Protein AF-A0A454D010-F1 (afdb_monomer_lite)

Foldseek 3Di:
DDDDDDDDDDPDDDDDCQVPPDPCPVVVVVVVVVVLVCCLVPPVLCVPDDPVNLVVLLVVQCVVPVVCVVPVPVSVLSSQVVSCVVSPQDPVNSD

pLDDT: mean 89.15, std 11.19, range [46.22, 97.62]

Organism: Vibrio harveyi (NCBI:txid669)

Sequence (95 aa):
MKFYRRIAPVKAMTFDLDDTLYDNYPVIVRMERELLSWLKLHHPAVAHMDKADWFALKQRVVQQQPELKSDVTLWRLVQLKQAFSQVGYDNEAAH

InterPro domains:
  IPR036412 HAD-like superfamily [SSF56784] (10-90)

Radius of gyration: 18.42 Å; chains: 1; bounding box: 50×41×39 Å

Secondary structure (DSSP, 8-state):
-----PPPPP-------HHHHS--HHHHHHHHHHHHHHHHHH-GGGTT--HHHHHHHHHHHHHH-GGGGG-HHHHHHHHHHHHHHHTT--TTTT-

Structure (mmCIF, N/CA/C/O backbone):
data_AF-A0A454D010-F1
#
_entry.id   AF-A0A454D010-F1
#
loop_
_atom_site.group_PDB
_atom_site.id
_atom_site.type_symbol
_atom_site.label_atom_id
_atom_site.label_alt_id
_atom_site.label_comp_id
_atom_site.label_asym_id
_atom_site.label_entity_id
_atom_site.label_seq_id
_atom_site.pdbx_PDB_ins_code
_atom_site.Cartn_x
_atom_site.Cartn_y
_atom_site.Cartn_z
_atom_site.occupancy
_atom_site.B_iso_or_equiv
_atom_site.auth_seq_id
_atom_site.auth_comp_id
_atom_site.auth_asym_id
_atom_site.auth_atom_id
_atom_site.pdbx_PDB_model_num
ATOM 1 N N . MET A 1 1 ? -35.769 23.201 8.828 1.00 56.44 1 MET A N 1
ATOM 2 C CA . MET A 1 1 ? -36.197 21.972 9.541 1.00 56.44 1 MET A CA 1
ATOM 3 C C . MET A 1 1 ? -35.044 21.482 10.404 1.00 56.44 1 MET A C 1
ATOM 5 O O . MET A 1 1 ? -33.942 21.386 9.884 1.00 56.44 1 MET A O 1
ATOM 9 N N . LYS A 1 2 ? -35.261 21.214 11.699 1.00 59.91 2 LYS A N 1
ATOM 10 C CA . LYS A 1 2 ? -34.260 20.582 12.578 1.00 59.91 2 LYS A CA 1
ATOM 11 C C . LYS A 1 2 ? -34.644 19.115 12.767 1.00 59.91 2 LYS A C 1
ATOM 13 O O . LYS A 1 2 ? -35.762 18.841 13.191 1.00 59.91 2 LYS A O 1
ATOM 18 N N . PHE A 1 3 ? -33.742 18.197 12.437 1.00 65.31 3 PHE A N 1
ATOM 19 C CA . PHE A 1 3 ? -33.931 16.766 12.661 1.00 65.31 3 PHE A CA 1
ATOM 20 C C . PHE A 1 3 ? -33.180 16.352 13.924 1.00 65.31 3 PHE A C 1
ATOM 22 O O . PHE A 1 3 ? -31.956 16.440 13.977 1.00 65.31 3 PHE A O 1
ATOM 29 N N . TYR A 1 4 ? -33.912 15.886 14.932 1.00 80.19 4 TYR A N 1
ATOM 30 C CA . TYR A 1 4 ? -33.337 15.282 16.130 1.00 80.19 4 TYR A CA 1
ATOM 31 C C . TYR A 1 4 ? -33.378 13.764 15.960 1.00 80.19 4 TYR A C 1
ATOM 33 O O . TYR A 1 4 ? -34.449 13.160 16.003 1.00 80.19 4 TYR A O 1
ATOM 41 N N . ARG A 1 5 ? -32.219 13.142 15.719 1.00 81.38 5 ARG A N 1
ATOM 42 C CA . ARG A 1 5 ? -32.093 11.688 15.558 1.00 81.38 5 ARG A CA 1
ATOM 43 C C . ARG A 1 5 ? -31.355 11.121 16.767 1.00 81.38 5 ARG A C 1
ATOM 45 O O . ARG A 1 5 ? -30.227 11.518 17.044 1.00 81.38 5 ARG A O 1
ATOM 52 N N . ARG A 1 6 ? -31.999 10.210 17.502 1.00 80.75 6 ARG A N 1
ATOM 53 C CA . ARG A 1 6 ? -31.367 9.500 18.623 1.00 80.75 6 ARG A CA 1
ATOM 54 C C . ARG A 1 6 ? -30.293 8.571 18.048 1.00 80.75 6 ARG A C 1
ATOM 56 O O . ARG A 1 6 ? -30.599 7.775 17.162 1.00 80.75 6 ARG A O 1
ATOM 63 N N . ILE A 1 7 ? -29.053 8.697 18.514 1.00 84.81 7 ILE A N 1
ATOM 64 C CA . ILE A 1 7 ? -27.962 7.806 18.101 1.00 84.81 7 ILE A CA 1
ATOM 65 C C . ILE A 1 7 ? -28.271 6.415 18.669 1.00 84.81 7 ILE A C 1
ATOM 67 O O . ILE A 1 7 ? -28.638 6.291 19.839 1.00 84.81 7 ILE A O 1
ATOM 71 N N . ALA A 1 8 ? -28.197 5.382 17.828 1.00 86.88 8 ALA A N 1
ATOM 72 C CA . ALA A 1 8 ? -28.390 4.004 18.270 1.00 86.88 8 ALA A CA 1
ATOM 73 C C . ALA A 1 8 ? -27.290 3.601 19.278 1.00 86.88 8 ALA A C 1
ATOM 75 O O . ALA A 1 8 ? -26.199 4.171 19.231 1.00 86.88 8 ALA A O 1
ATOM 76 N N . PRO A 1 9 ? -27.537 2.626 20.175 1.00 92.06 9 PRO A N 1
ATOM 77 C CA . PRO A 1 9 ? -26.526 2.168 21.125 1.00 92.06 9 PRO A CA 1
ATOM 78 C C . PRO A 1 9 ? -25.245 1.729 20.403 1.00 92.06 9 PRO A C 1
ATOM 80 O O . PRO A 1 9 ? -25.276 0.827 19.562 1.00 92.06 9 PRO A O 1
ATOM 83 N N . VAL A 1 10 ? -24.124 2.377 20.721 1.00 90.06 10 VAL A N 1
ATOM 84 C CA . VAL A 1 10 ? -22.808 2.034 20.171 1.00 90.06 10 VAL A CA 1
ATOM 85 C C . VAL A 1 10 ? -22.381 0.687 20.752 1.00 90.06 10 VAL A C 1
ATOM 87 O O . VAL A 1 10 ? -22.311 0.536 21.968 1.00 90.06 10 VAL A O 1
ATOM 90 N N . LYS A 1 11 ? -22.116 -0.300 19.888 1.00 92.88 11 LYS A N 1
ATOM 91 C CA . LYS A 1 11 ? -21.688 -1.648 20.307 1.00 92.88 11 LYS A CA 1
ATOM 92 C C . LYS A 1 11 ? -20.171 -1.799 20.412 1.00 92.88 11 LYS A C 1
ATOM 94 O O . LYS A 1 11 ? -19.702 -2.616 21.193 1.00 92.88 11 LYS A O 1
ATOM 99 N N . ALA A 1 12 ? -19.428 -1.044 19.610 1.00 91.75 12 ALA A N 1
ATOM 100 C CA . ALA A 1 12 ? -17.973 -1.066 19.566 1.00 91.75 12 ALA A CA 1
ATOM 101 C C . ALA A 1 12 ? -17.446 0.275 19.044 1.00 91.75 12 ALA A C 1
ATOM 103 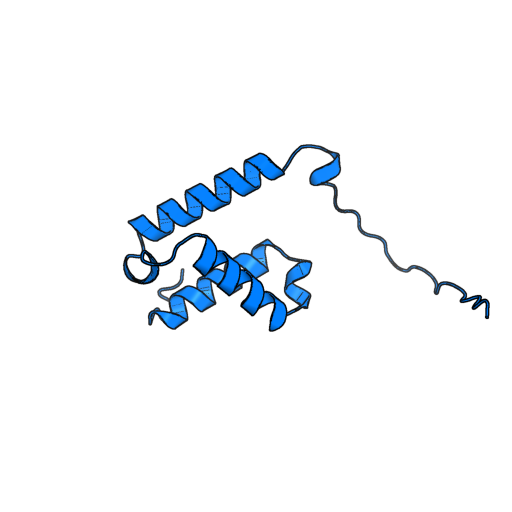O O . ALA A 1 12 ? -18.149 0.985 18.322 1.00 91.75 12 ALA A O 1
ATOM 104 N N . MET A 1 13 ? -16.207 0.595 19.407 1.00 88.62 13 MET A N 1
ATOM 105 C CA . MET A 1 13 ? -15.473 1.759 18.929 1.00 88.62 13 MET A CA 1
ATOM 106 C C . MET A 1 13 ? -14.030 1.335 18.664 1.00 88.62 13 MET A C 1
ATOM 108 O O . MET A 1 13 ? -13.431 0.645 19.486 1.00 88.62 13 MET A O 1
ATOM 112 N N . THR A 1 14 ? -13.496 1.725 17.513 1.00 85.25 14 THR A N 1
ATOM 113 C CA . THR A 1 14 ? -12.112 1.464 17.108 1.00 85.25 14 THR A CA 1
ATOM 114 C C . THR A 1 14 ? -11.414 2.791 16.867 1.00 85.25 14 THR A C 1
ATOM 116 O O . THR A 1 14 ? -12.044 3.737 16.392 1.00 85.25 14 THR A O 1
ATOM 119 N N 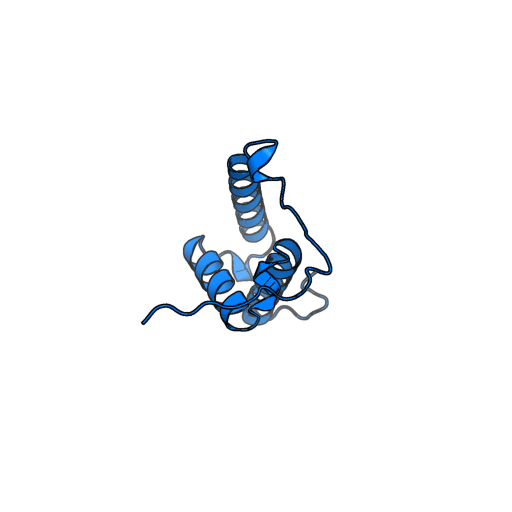. PHE A 1 15 ? -10.124 2.849 17.176 1.00 83.00 15 PHE A N 1
ATOM 120 C CA . PHE A 1 15 ? -9.299 4.035 16.988 1.00 83.00 15 PHE A CA 1
ATOM 121 C C . PHE A 1 15 ? -8.094 3.665 16.144 1.00 83.00 15 PHE A C 1
ATOM 123 O O . PHE A 1 15 ? -7.431 2.669 16.432 1.00 83.00 15 PHE A O 1
ATOM 130 N N . ASP A 1 16 ? -7.835 4.473 15.126 1.00 84.25 16 ASP A N 1
ATOM 131 C CA . ASP A 1 16 ? -6.560 4.450 14.432 1.00 84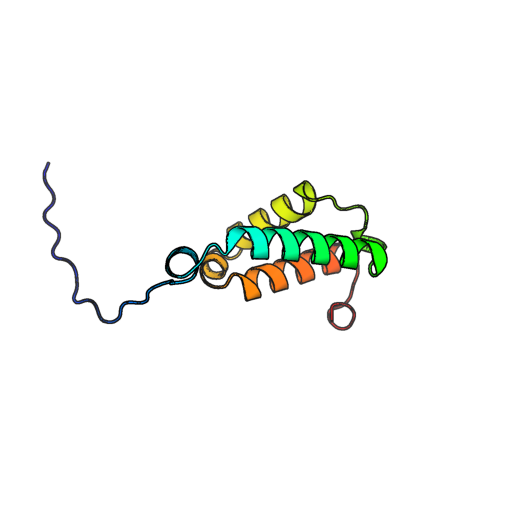.25 16 ASP A CA 1
ATOM 132 C C . ASP A 1 16 ? -5.580 5.371 15.167 1.00 84.25 16 ASP A C 1
ATOM 134 O O . ASP A 1 16 ? -5.951 6.475 15.573 1.00 84.25 16 ASP A O 1
ATOM 138 N N . LEU A 1 17 ? -4.362 4.887 15.404 1.00 85.69 17 LEU A N 1
ATOM 139 C CA . LEU A 1 17 ? -3.345 5.591 16.194 1.00 85.69 17 LEU A CA 1
ATOM 140 C C . LEU A 1 17 ? -2.149 6.043 15.354 1.00 85.69 17 LEU A C 1
ATOM 142 O O . LEU A 1 17 ? -1.305 6.776 15.876 1.00 85.69 17 LEU A O 1
ATOM 146 N N . ASP A 1 18 ? -2.070 5.630 14.089 1.00 81.44 18 ASP A N 1
ATOM 147 C CA . ASP A 1 18 ? -0.859 5.764 13.281 1.00 81.44 18 ASP A CA 1
ATOM 148 C C . ASP A 1 18 ? -0.451 7.229 13.067 1.00 81.44 18 ASP A C 1
ATOM 150 O O . ASP A 1 18 ? 0.717 7.541 13.260 1.00 81.44 18 ASP A O 1
ATOM 154 N N . ASP A 1 19 ? -1.401 8.135 12.803 1.00 80.62 19 ASP A N 1
ATOM 155 C CA . ASP A 1 19 ? -1.156 9.590 12.674 1.00 80.62 19 ASP A CA 1
ATOM 156 C C . ASP A 1 19 ? -1.120 10.329 14.030 1.00 80.62 19 ASP A C 1
ATOM 158 O O . ASP A 1 19 ? -0.919 11.543 14.095 1.00 80.62 19 ASP A O 1
ATOM 162 N N . THR A 1 20 ? -1.377 9.617 15.132 1.00 81.50 20 THR A N 1
ATOM 163 C CA . THR A 1 20 ? -1.482 10.204 16.479 1.00 81.50 20 THR A CA 1
ATOM 164 C C . THR A 1 20 ? -0.207 9.996 17.289 1.00 81.50 20 THR A C 1
ATOM 166 O O . THR A 1 20 ? 0.203 10.883 18.037 1.00 81.50 20 THR A O 1
ATOM 169 N N . LEU A 1 21 ? 0.416 8.820 17.172 1.00 88.38 21 LEU A N 1
ATOM 170 C CA . LEU A 1 21 ? 1.605 8.462 17.948 1.00 88.38 21 LEU A CA 1
ATOM 171 C C . LEU A 1 21 ? 2.916 8.852 17.255 1.00 88.38 21 LEU A C 1
ATOM 173 O O . LEU A 1 21 ? 3.913 9.073 17.943 1.00 88.38 21 LEU A O 1
ATOM 177 N N . TYR A 1 22 ? 2.936 8.927 15.924 1.00 87.31 22 TYR A N 1
ATOM 178 C CA . TYR A 1 22 ? 4.104 9.323 15.138 1.00 87.31 22 TYR A CA 1
ATOM 179 C C . TYR A 1 22 ? 3.692 9.806 13.739 1.00 87.31 22 TYR A C 1
ATOM 181 O O . TYR A 1 22 ? 2.547 9.669 13.334 1.00 87.31 22 TYR A O 1
ATOM 189 N N . ASP A 1 23 ? 4.632 10.390 12.993 1.00 90.31 23 ASP A N 1
ATOM 190 C CA . ASP A 1 23 ? 4.410 10.730 11.585 1.00 90.31 23 ASP A CA 1
ATOM 191 C C . ASP A 1 23 ? 4.686 9.496 10.709 1.00 90.31 23 ASP A C 1
ATOM 193 O O . ASP A 1 23 ? 5.841 9.139 10.448 1.00 90.31 23 ASP A O 1
ATOM 197 N N . ASN A 1 24 ? 3.628 8.801 10.292 1.00 90.31 24 ASN A N 1
ATOM 198 C CA . ASN A 1 24 ? 3.722 7.614 9.438 1.00 90.31 24 ASN A CA 1
ATOM 199 C C . ASN A 1 24 ? 3.979 7.968 7.955 1.00 90.31 24 ASN A C 1
ATOM 201 O O . ASN A 1 24 ? 4.397 7.104 7.172 1.00 90.31 24 ASN A O 1
ATOM 205 N N . TYR A 1 25 ? 3.780 9.226 7.547 1.00 91.56 25 TYR A N 1
ATOM 206 C CA . TYR A 1 25 ? 3.778 9.622 6.143 1.00 91.56 25 TYR A CA 1
ATOM 207 C C . TYR A 1 25 ? 5.149 9.425 5.473 1.00 91.56 25 TYR A C 1
ATOM 209 O O . TYR A 1 25 ? 5.199 8.820 4.393 1.00 91.56 25 TYR A O 1
ATOM 217 N N . PRO A 1 26 ? 6.289 9.809 6.089 1.00 94.12 26 PRO A N 1
ATOM 218 C CA . PRO A 1 26 ? 7.614 9.537 5.535 1.00 94.12 26 PRO A CA 1
ATOM 219 C C . PRO A 1 26 ? 7.884 8.043 5.328 1.00 94.12 26 PRO A C 1
ATOM 221 O O . PRO A 1 26 ? 8.540 7.661 4.355 1.00 94.12 26 PRO A O 1
ATOM 224 N N . VAL A 1 27 ? 7.366 7.192 6.221 1.00 92.75 27 VAL A N 1
ATOM 225 C CA . VAL A 1 27 ? 7.510 5.733 6.134 1.00 92.75 27 VAL A CA 1
ATOM 226 C C . VAL A 1 27 ? 6.717 5.194 4.947 1.00 92.75 27 VAL A C 1
ATOM 228 O O . VAL A 1 27 ? 7.264 4.434 4.146 1.00 92.75 27 VAL A O 1
ATOM 231 N N . ILE A 1 28 ? 5.469 5.640 4.774 1.00 91.06 28 ILE A N 1
ATOM 232 C CA . ILE A 1 28 ? 4.612 5.252 3.644 1.00 91.06 28 ILE A CA 1
ATOM 233 C C . ILE A 1 28 ? 5.252 5.669 2.315 1.00 91.06 28 ILE A C 1
ATOM 235 O O . ILE A 1 28 ? 5.382 4.842 1.413 1.00 91.06 28 ILE A O 1
ATOM 239 N N . VAL A 1 29 ? 5.719 6.917 2.201 1.00 93.19 29 VAL A N 1
ATOM 240 C CA . VAL A 1 29 ? 6.371 7.427 0.982 1.00 93.19 29 VAL A CA 1
ATOM 241 C C . VAL A 1 29 ? 7.634 6.632 0.647 1.00 93.19 29 VAL A C 1
ATOM 243 O O . VAL A 1 29 ? 7.870 6.300 -0.519 1.00 93.19 29 VAL A O 1
ATOM 246 N N . ARG A 1 30 ? 8.456 6.313 1.655 1.00 95.81 30 ARG A N 1
ATOM 247 C CA . ARG A 1 30 ? 9.664 5.503 1.466 1.00 95.81 30 ARG A CA 1
ATOM 248 C C . ARG A 1 30 ? 9.319 4.094 0.987 1.00 95.81 30 ARG A C 1
ATOM 250 O O . ARG A 1 30 ? 9.928 3.639 0.020 1.00 95.81 30 ARG A O 1
ATOM 257 N N . MET A 1 31 ? 8.348 3.443 1.625 1.00 94.31 31 MET A N 1
ATOM 258 C CA . MET A 1 31 ? 7.899 2.099 1.259 1.00 94.31 31 MET A CA 1
ATOM 259 C C . MET A 1 31 ? 7.346 2.062 -0.168 1.00 94.31 31 MET A C 1
ATOM 261 O O . MET A 1 31 ? 7.746 1.198 -0.944 1.00 94.31 31 MET A O 1
ATOM 265 N N . GLU A 1 32 ? 6.498 3.022 -0.557 1.00 92.94 32 GLU A N 1
ATOM 266 C CA . GLU A 1 32 ? 5.965 3.086 -1.924 1.00 92.94 32 GLU A CA 1
ATOM 267 C C . GLU A 1 32 ? 7.087 3.231 -2.956 1.00 92.94 32 GLU A C 1
ATOM 269 O O . GLU A 1 32 ? 7.081 2.553 -3.982 1.00 92.94 32 GLU A O 1
ATOM 274 N N . ARG A 1 33 ? 8.088 4.076 -2.681 1.00 94.50 33 ARG A N 1
ATOM 275 C CA . ARG A 1 33 ? 9.243 4.232 -3.571 1.00 94.50 33 ARG A CA 1
ATOM 276 C C . ARG A 1 33 ? 10.036 2.932 -3.704 1.00 94.50 33 ARG A C 1
ATOM 278 O O . ARG A 1 33 ? 10.360 2.548 -4.822 1.00 94.50 33 ARG A O 1
ATOM 285 N N . GLU A 1 34 ? 10.353 2.277 -2.589 1.00 96.19 34 GLU A N 1
ATOM 286 C CA . GLU A 1 34 ? 11.116 1.021 -2.583 1.00 96.19 34 GLU A CA 1
ATOM 287 C C . GLU A 1 34 ? 10.360 -0.100 -3.312 1.00 96.19 34 GLU A C 1
ATOM 289 O O . GLU A 1 34 ? 10.957 -0.789 -4.138 1.00 96.19 34 GLU A O 1
ATOM 294 N N . LEU A 1 35 ? 9.043 -0.211 -3.109 1.00 94.31 35 LEU A N 1
ATOM 295 C CA . LEU A 1 35 ? 8.188 -1.155 -3.831 1.00 94.31 35 LEU A CA 1
ATOM 296 C C . LEU A 1 35 ? 8.222 -0.912 -5.345 1.00 94.31 35 LEU A C 1
ATOM 298 O O . LEU A 1 35 ? 8.442 -1.845 -6.112 1.00 94.31 35 LEU A O 1
ATOM 302 N N . LEU A 1 36 ? 8.027 0.333 -5.790 1.00 93.56 36 LEU A N 1
ATOM 303 C CA . LEU A 1 36 ? 8.038 0.655 -7.220 1.00 93.56 36 LEU A CA 1
ATOM 304 C C . LEU A 1 36 ? 9.412 0.410 -7.853 1.00 93.56 36 LEU A C 1
ATOM 306 O O . LEU A 1 36 ? 9.492 -0.078 -8.980 1.00 93.56 36 LEU A O 1
ATOM 310 N N . SER A 1 37 ? 10.495 0.721 -7.137 1.00 95.00 37 SER A N 1
ATOM 311 C CA . SER A 1 37 ? 11.855 0.400 -7.574 1.00 95.00 37 SER A CA 1
ATOM 312 C C . SER A 1 37 ? 12.066 -1.108 -7.710 1.00 95.00 37 SER A C 1
ATOM 314 O O . SER A 1 37 ? 12.611 -1.553 -8.719 1.00 95.00 37 SER A O 1
ATOM 316 N N . TRP A 1 38 ? 11.603 -1.892 -6.736 1.00 95.62 38 TRP A N 1
ATOM 317 C CA . TRP A 1 38 ? 11.706 -3.349 -6.758 1.00 95.62 38 TRP A CA 1
ATOM 318 C C . TRP A 1 38 ? 10.905 -3.960 -7.917 1.00 95.62 38 TRP A C 1
ATOM 320 O O . TRP A 1 38 ? 11.445 -4.758 -8.680 1.00 95.62 38 TRP A O 1
ATOM 330 N N . LEU A 1 39 ? 9.663 -3.516 -8.135 1.00 94.75 39 LEU A N 1
ATOM 331 C CA . LEU A 1 39 ? 8.826 -3.980 -9.248 1.00 94.75 39 LEU A CA 1
ATOM 332 C C . LEU A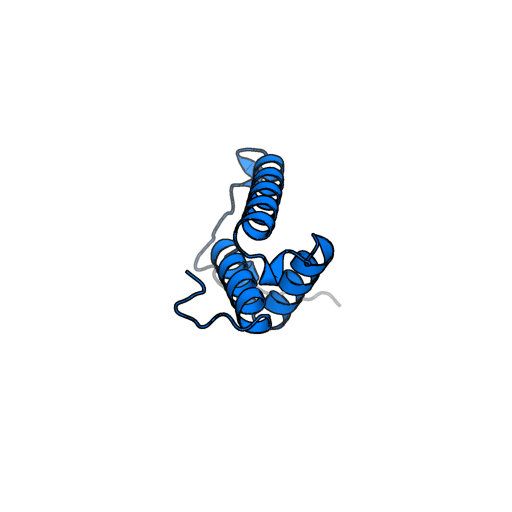 1 39 ? 9.458 -3.682 -10.610 1.00 94.75 39 LEU A C 1
ATOM 334 O O . LEU A 1 39 ? 9.474 -4.549 -11.479 1.00 94.75 39 LEU A O 1
ATOM 338 N N . LYS A 1 40 ? 10.029 -2.485 -10.787 1.00 92.81 40 LYS A N 1
ATOM 339 C CA . LYS A 1 40 ? 10.734 -2.126 -12.027 1.00 92.81 40 LYS A CA 1
ATOM 340 C C . LYS A 1 40 ? 11.946 -3.013 -12.297 1.00 92.81 40 LYS A C 1
ATOM 342 O O . LYS A 1 40 ? 12.226 -3.301 -13.456 1.00 92.81 40 LYS A O 1
ATOM 347 N N . LEU A 1 41 ? 12.659 -3.425 -11.249 1.00 95.38 41 LEU A N 1
ATOM 348 C CA . LEU A 1 41 ? 13.847 -4.266 -11.372 1.00 95.38 41 LEU A CA 1
ATOM 349 C C . LEU A 1 41 ? 13.499 -5.742 -11.618 1.00 95.38 41 LEU A C 1
ATOM 351 O O . LEU A 1 41 ? 14.144 -6.386 -12.440 1.00 95.38 41 LEU A O 1
ATOM 355 N N . HIS A 1 42 ? 12.500 -6.274 -10.911 1.00 94.31 42 HIS A N 1
ATOM 356 C CA . HIS A 1 42 ? 12.220 -7.714 -10.871 1.00 94.31 42 HIS A CA 1
ATOM 357 C C . HIS A 1 42 ? 11.056 -8.163 -11.762 1.00 94.31 42 HIS A C 1
ATOM 359 O O . HIS A 1 42 ? 11.005 -9.330 -12.143 1.00 94.31 42 HIS A O 1
ATOM 365 N N . HIS A 1 43 ? 10.152 -7.258 -12.145 1.00 93.69 43 HIS A N 1
ATOM 366 C CA . HIS A 1 43 ? 8.979 -7.573 -12.964 1.00 93.69 43 HIS A CA 1
ATOM 367 C C . HIS A 1 43 ? 8.931 -6.688 -14.222 1.00 93.69 43 HIS A C 1
ATOM 369 O O . HIS A 1 43 ? 8.131 -5.748 -14.292 1.00 93.69 43 HIS A O 1
ATOM 375 N N . PRO A 1 44 ? 9.746 -6.991 -15.257 1.00 91.56 44 PRO A N 1
ATOM 376 C CA . PRO A 1 44 ? 9.833 -6.188 -16.481 1.00 91.56 44 PRO A CA 1
ATOM 377 C C . PRO A 1 44 ? 8.483 -5.921 -17.156 1.00 91.56 44 PRO A C 1
ATOM 379 O O . PRO A 1 44 ? 8.279 -4.858 -17.736 1.00 91.56 44 PRO A O 1
ATOM 382 N N . ALA A 1 45 ? 7.537 -6.855 -17.034 1.00 92.81 45 ALA A N 1
ATOM 383 C CA . ALA A 1 45 ? 6.205 -6.742 -17.614 1.00 92.81 45 ALA 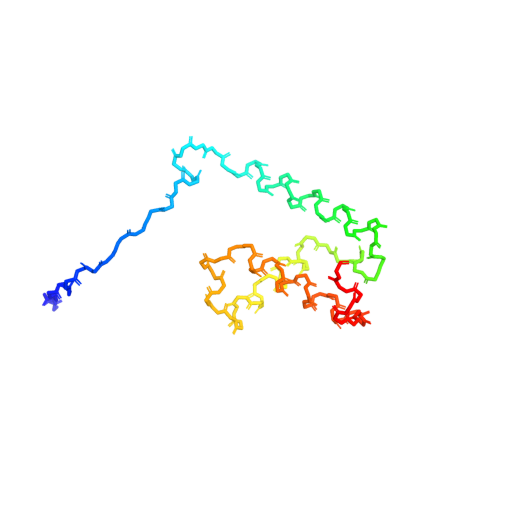A CA 1
ATOM 384 C C . ALA A 1 45 ? 5.401 -5.541 -17.082 1.00 92.81 45 ALA A C 1
ATOM 386 O O . ALA A 1 45 ? 4.632 -4.953 -17.835 1.00 92.81 45 ALA A O 1
ATOM 387 N N . VAL A 1 46 ? 5.612 -5.127 -15.826 1.00 94.75 46 VAL A N 1
ATOM 388 C CA . VAL A 1 46 ? 4.973 -3.935 -15.230 1.00 94.75 46 VAL A CA 1
ATOM 389 C C . VAL A 1 46 ? 5.927 -2.747 -15.084 1.00 94.75 46 VAL A C 1
ATOM 391 O O . VAL A 1 46 ? 5.529 -1.693 -14.596 1.00 94.75 46 VAL A O 1
ATOM 394 N N . ALA A 1 47 ? 7.185 -2.873 -15.515 1.00 93.94 47 ALA A N 1
ATOM 395 C CA . ALA A 1 47 ? 8.197 -1.829 -15.329 1.00 93.94 47 ALA A CA 1
ATOM 396 C C . ALA A 1 47 ? 7.882 -0.523 -16.084 1.00 93.94 47 ALA A C 1
ATOM 398 O O . ALA A 1 47 ? 8.397 0.539 -15.724 1.00 93.94 47 ALA A O 1
ATOM 399 N N . HIS A 1 48 ? 7.023 -0.602 -17.105 1.00 93.50 48 HIS A N 1
ATOM 400 C CA . HIS A 1 48 ? 6.528 0.543 -17.867 1.00 93.50 48 HIS A CA 1
ATOM 401 C C . HIS A 1 48 ? 5.563 1.435 -17.068 1.00 93.50 48 HIS A C 1
ATOM 403 O O . HIS A 1 48 ? 5.406 2.598 -17.424 1.00 93.50 48 HIS A O 1
ATOM 409 N N . MET A 1 49 ? 4.947 0.917 -15.998 1.00 95.00 49 MET A N 1
ATOM 410 C CA . MET A 1 49 ? 3.998 1.668 -15.178 1.00 95.00 49 MET A CA 1
ATOM 411 C C . MET A 1 49 ? 4.716 2.690 -14.292 1.00 95.00 49 MET A C 1
ATOM 413 O O . MET A 1 49 ? 5.651 2.365 -13.544 1.00 95.00 49 MET A O 1
ATOM 417 N N . ASP A 1 50 ? 4.249 3.932 -14.327 1.00 93.06 50 ASP A N 1
ATOM 418 C CA . ASP A 1 50 ? 4.722 5.004 -13.462 1.00 93.06 50 ASP A CA 1
ATOM 419 C C . ASP A 1 50 ? 3.854 5.174 -12.200 1.00 93.06 50 ASP A C 1
ATOM 421 O O . ASP A 1 50 ? 2.887 4.450 -11.953 1.00 93.06 50 ASP A O 1
ATOM 425 N N . LYS A 1 51 ? 4.216 6.133 -11.339 1.00 91.69 51 LYS A N 1
ATOM 426 C CA . LYS A 1 51 ? 3.481 6.377 -10.089 1.00 91.69 51 LYS A CA 1
ATOM 427 C C . LYS A 1 51 ? 2.006 6.736 -10.340 1.00 91.69 51 LYS A C 1
ATOM 429 O O . LYS A 1 51 ? 1.159 6.367 -9.524 1.00 91.69 51 LYS A O 1
ATOM 434 N N . ALA A 1 52 ? 1.701 7.455 -11.419 1.00 95.19 52 ALA A N 1
ATOM 435 C CA . ALA A 1 52 ? 0.339 7.839 -11.766 1.00 95.19 52 ALA A CA 1
ATOM 436 C C . ALA A 1 52 ? -0.474 6.621 -12.229 1.00 95.19 52 ALA A C 1
ATOM 438 O O . ALA A 1 52 ? -1.614 6.469 -11.785 1.00 95.19 52 ALA A O 1
ATOM 439 N N . ASP A 1 53 ? 0.122 5.711 -13.002 1.00 95.88 53 ASP A N 1
ATOM 440 C CA . ASP A 1 53 ? -0.517 4.453 -13.415 1.00 95.88 53 ASP A CA 1
ATOM 441 C C . ASP A 1 53 ? -0.892 3.588 -12.206 1.00 95.88 53 ASP A C 1
ATOM 443 O O . ASP A 1 53 ? -2.031 3.122 -12.073 1.00 95.88 53 ASP A O 1
ATOM 447 N N . TRP A 1 54 ? 0.050 3.420 -11.273 1.00 95.56 54 TRP A N 1
ATOM 448 C CA . TRP A 1 54 ? -0.187 2.683 -10.032 1.00 95.56 54 TRP A CA 1
ATOM 449 C C . TRP A 1 54 ? -1.273 3.345 -9.183 1.00 95.56 54 TRP A C 1
ATOM 451 O O . TRP A 1 54 ? -2.154 2.652 -8.667 1.00 95.56 54 TRP A O 1
ATOM 461 N N . PHE A 1 55 ? -1.259 4.673 -9.061 1.00 95.19 55 PHE A N 1
ATOM 462 C CA . PHE A 1 55 ? -2.283 5.409 -8.323 1.00 95.19 55 PHE A CA 1
ATOM 463 C C . PHE A 1 55 ? -3.672 5.266 -8.961 1.00 95.19 55 PHE A C 1
ATOM 465 O O . PHE A 1 55 ? -4.644 4.978 -8.258 1.00 95.19 55 PHE A O 1
ATOM 472 N N . ALA A 1 56 ? -3.773 5.378 -10.285 1.00 97.50 56 ALA A N 1
ATOM 473 C CA . ALA A 1 56 ? -5.023 5.183 -11.011 1.00 97.50 56 ALA A CA 1
ATOM 474 C C . ALA A 1 56 ? -5.560 3.753 -10.838 1.00 97.50 56 ALA A C 1
ATOM 476 O O . ALA A 1 56 ? -6.762 3.550 -10.650 1.00 97.50 56 ALA A O 1
ATOM 477 N N . LEU A 1 57 ? -4.684 2.742 -10.843 1.00 97.06 57 LEU A N 1
ATOM 478 C CA . LEU A 1 57 ? -5.079 1.365 -10.545 1.00 97.06 57 LEU A CA 1
ATOM 479 C C . LEU A 1 57 ? -5.585 1.217 -9.103 1.00 97.06 57 LEU A C 1
ATOM 481 O O . LEU A 1 57 ? -6.644 0.629 -8.895 1.00 97.06 57 LEU A O 1
ATOM 485 N N . LYS A 1 58 ? -4.892 1.806 -8.120 1.00 96.19 58 LYS A N 1
ATOM 486 C CA . LYS A 1 58 ? -5.324 1.819 -6.711 1.00 96.19 58 LYS A CA 1
ATOM 487 C C . LYS A 1 58 ? -6.736 2.394 -6.566 1.00 96.19 58 LYS A C 1
ATOM 489 O O . LYS A 1 58 ? -7.565 1.816 -5.864 1.00 96.19 58 LYS A O 1
ATOM 494 N N . GLN A 1 59 ? -7.020 3.502 -7.254 1.00 97.56 59 GLN A N 1
ATOM 495 C CA . GLN A 1 59 ? -8.340 4.134 -7.260 1.00 97.56 59 GLN A CA 1
ATOM 496 C C . GLN A 1 59 ? -9.415 3.245 -7.898 1.00 97.56 59 GLN A C 1
ATOM 498 O O . GLN A 1 59 ? -10.506 3.129 -7.344 1.00 97.56 59 GLN A O 1
ATOM 503 N N . ARG A 1 60 ? -9.115 2.577 -9.017 1.00 97.62 60 ARG A N 1
ATOM 504 C CA . ARG A 1 60 ? -10.057 1.638 -9.650 1.00 97.62 60 ARG A CA 1
ATOM 505 C C . ARG A 1 60 ? -10.391 0.456 -8.739 1.00 97.62 60 ARG A C 1
ATOM 507 O O . ARG A 1 60 ? -11.565 0.125 -8.599 1.00 97.62 60 ARG A O 1
ATOM 514 N N . VAL A 1 61 ? -9.391 -0.123 -8.071 1.00 97.62 61 VAL A N 1
ATOM 515 C CA . VAL A 1 61 ? -9.573 -1.244 -7.129 1.00 97.62 61 VAL A CA 1
ATOM 516 C C . VAL A 1 61 ? -10.581 -0.887 -6.034 1.00 97.62 61 VAL A C 1
ATOM 518 O O . VAL A 1 61 ? -11.526 -1.630 -5.796 1.00 97.62 61 VAL A O 1
ATOM 521 N N . VAL A 1 62 ? -10.439 0.280 -5.398 1.00 97.00 62 VAL A N 1
ATOM 522 C CA . VAL A 1 62 ? -11.333 0.671 -4.292 1.00 97.00 62 VAL A CA 1
ATOM 523 C C . VAL A 1 62 ? -12.708 1.144 -4.753 1.00 97.00 62 VAL A C 1
ATOM 525 O O . VAL A 1 62 ? -13.665 1.114 -3.985 1.00 97.00 62 VAL A O 1
ATOM 528 N N . GLN A 1 63 ? -12.832 1.598 -6.002 1.00 97.38 63 GLN A N 1
ATOM 529 C CA . GLN A 1 63 ? -14.142 1.849 -6.603 1.00 97.38 63 GLN A CA 1
ATOM 530 C C . GLN A 1 63 ? -14.908 0.539 -6.815 1.00 97.38 63 GLN A C 1
ATOM 532 O O . GLN A 1 63 ? -16.125 0.521 -6.655 1.00 97.38 63 GLN A O 1
ATOM 537 N N . GLN A 1 64 ? -14.201 -0.545 -7.148 1.00 96.75 64 GLN A N 1
ATOM 538 C CA . GLN A 1 64 ? -14.780 -1.877 -7.337 1.00 96.75 64 GLN A CA 1
ATOM 539 C C . GLN A 1 64 ? -15.060 -2.591 -6.006 1.00 96.75 64 GLN A C 1
ATOM 541 O O . GLN A 1 64 ? -16.060 -3.295 -5.908 1.00 96.75 64 GLN A O 1
ATOM 546 N N . GLN A 1 65 ? -14.205 -2.394 -4.998 1.00 96.88 65 GLN A N 1
ATOM 547 C CA . GLN A 1 65 ? -14.301 -3.012 -3.668 1.00 96.88 65 GLN A CA 1
ATOM 548 C C . GLN A 1 65 ? -14.139 -1.946 -2.562 1.00 96.88 65 GLN A C 1
ATOM 550 O O . GLN A 1 65 ? -13.039 -1.752 -2.029 1.00 96.88 65 GLN A O 1
ATOM 555 N N . PRO A 1 66 ? -15.206 -1.188 -2.232 1.00 96.69 66 PRO A N 1
ATOM 556 C CA . PRO A 1 66 ? -15.146 -0.095 -1.258 1.00 96.69 66 PRO A CA 1
ATOM 557 C C . PRO A 1 66 ? -14.725 -0.510 0.159 1.00 96.69 66 PRO A C 1
ATOM 559 O O . PRO A 1 66 ? -14.213 0.326 0.907 1.00 96.69 66 PRO A O 1
ATOM 562 N N . GLU A 1 67 ? -14.924 -1.772 0.531 1.00 95.00 67 GLU A N 1
ATOM 563 C CA . GLU A 1 67 ? -14.534 -2.375 1.808 1.00 95.00 67 GLU A CA 1
ATOM 564 C C . GLU A 1 67 ? -13.015 -2.399 2.029 1.00 95.00 67 GLU A C 1
ATOM 566 O O . GLU A 1 67 ? -12.559 -2.377 3.170 1.00 95.00 67 GLU A O 1
ATOM 571 N N . LEU A 1 68 ? -12.214 -2.339 0.960 1.00 95.88 68 LEU A N 1
ATOM 572 C CA . LEU A 1 68 ? -10.750 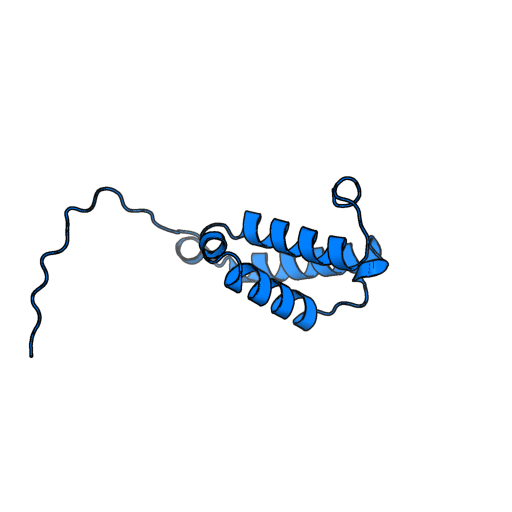-2.302 1.049 1.00 95.88 68 LEU A CA 1
ATOM 573 C C . LEU A 1 68 ? -10.216 -1.027 1.717 1.00 95.88 68 LEU A C 1
ATOM 575 O O . LEU A 1 68 ? -9.063 -0.990 2.138 1.00 95.88 68 LEU A O 1
ATOM 579 N N . LYS A 1 69 ? -11.034 0.027 1.851 1.00 92.69 69 LYS A N 1
ATOM 580 C CA . LYS A 1 69 ? -10.622 1.288 2.498 1.00 92.69 69 LYS A CA 1
ATOM 581 C C . LYS A 1 69 ? -10.175 1.104 3.945 1.00 92.69 69 LYS A C 1
ATOM 583 O O . LYS A 1 69 ? -9.356 1.889 4.407 1.00 92.69 69 LYS A O 1
ATOM 588 N N . SER A 1 70 ? -10.717 0.109 4.646 1.00 90.38 70 SER A N 1
ATOM 589 C CA . SER A 1 70 ? -10.349 -0.188 6.033 1.00 90.38 70 SER A CA 1
ATOM 590 C C . SER A 1 70 ? -9.168 -1.151 6.168 1.00 90.38 70 SER A C 1
ATOM 592 O O . SER A 1 70 ? -8.718 -1.375 7.284 1.00 90.38 70 SER A O 1
ATOM 594 N N . ASP A 1 71 ? -8.662 -1.716 5.067 1.00 93.31 71 ASP A N 1
ATOM 595 C CA . ASP A 1 71 ? -7.509 -2.621 5.070 1.00 93.31 71 ASP A CA 1
ATOM 596 C C . ASP A 1 71 ? -6.535 -2.243 3.946 1.00 93.31 71 ASP A C 1
ATOM 598 O O . ASP A 1 71 ? -6.578 -2.741 2.817 1.00 93.31 71 ASP A O 1
ATOM 602 N N . VAL A 1 72 ? -5.622 -1.328 4.271 1.00 90.38 72 VAL A N 1
ATOM 603 C CA . VAL A 1 72 ? -4.617 -0.810 3.331 1.00 90.38 72 VAL A CA 1
ATOM 604 C C . VAL A 1 72 ? -3.623 -1.875 2.860 1.00 90.38 72 VAL A C 1
ATOM 606 O O . VAL A 1 72 ? -3.003 -1.708 1.804 1.00 90.38 72 VAL A O 1
ATOM 609 N N . THR A 1 73 ? -3.453 -2.962 3.616 1.00 92.50 73 THR A N 1
ATOM 610 C CA . THR A 1 73 ? -2.577 -4.079 3.247 1.00 92.50 73 THR A CA 1
ATOM 611 C C . THR A 1 73 ? -3.252 -4.935 2.190 1.00 92.50 73 THR A C 1
ATOM 613 O O . THR A 1 73 ? -2.673 -5.157 1.122 1.00 92.50 73 THR A O 1
ATOM 616 N N . LEU A 1 74 ? -4.499 -5.339 2.435 1.00 96.44 74 LEU A N 1
ATOM 617 C CA . LEU A 1 74 ? -5.293 -6.083 1.465 1.00 96.44 74 LEU A CA 1
ATOM 618 C C . LEU A 1 74 ? -5.521 -5.266 0.192 1.00 96.44 74 LEU A C 1
ATOM 620 O O . LEU A 1 74 ? -5.384 -5.802 -0.907 1.00 96.44 74 LEU A O 1
ATOM 624 N N . TRP A 1 75 ? -5.778 -3.961 0.312 1.00 96.69 75 TRP A N 1
ATOM 625 C CA . TRP A 1 75 ? -5.924 -3.082 -0.847 1.00 96.69 75 TRP A CA 1
ATOM 626 C C . TRP A 1 75 ? -4.688 -3.131 -1.755 1.00 96.69 75 TRP A C 1
ATOM 628 O O . TRP A 1 75 ? -4.812 -3.319 -2.967 1.00 96.69 75 TRP A O 1
ATOM 638 N N . ARG A 1 76 ? -3.483 -3.033 -1.179 1.00 95.75 76 ARG A N 1
ATOM 639 C CA . ARG A 1 76 ? -2.229 -3.130 -1.940 1.00 95.75 76 ARG A CA 1
ATOM 640 C C . ARG A 1 76 ? -2.052 -4.505 -2.582 1.00 95.75 76 ARG A C 1
ATOM 642 O O . ARG A 1 76 ? -1.629 -4.580 -3.731 1.00 95.75 76 ARG A O 1
ATOM 649 N N . LEU A 1 77 ? -2.403 -5.581 -1.879 1.00 95.75 77 LEU A N 1
ATOM 650 C CA . LEU A 1 77 ? -2.338 -6.934 -2.432 1.00 95.75 77 LEU A CA 1
ATOM 651 C C . LEU A 1 77 ? -3.262 -7.090 -3.648 1.00 95.75 77 LEU A C 1
ATOM 653 O O . LEU A 1 77 ? -2.833 -7.593 -4.684 1.00 95.75 77 LEU A O 1
ATOM 657 N N . VAL A 1 78 ? -4.513 -6.636 -3.544 1.00 96.94 78 VAL A N 1
ATOM 658 C CA . VAL A 1 78 ? -5.483 -6.687 -4.652 1.00 96.94 78 VAL A CA 1
ATOM 659 C C . VAL A 1 78 ? -5.009 -5.827 -5.825 1.00 96.94 78 VAL A C 1
ATOM 661 O O . VAL A 1 78 ? -5.082 -6.266 -6.971 1.00 96.94 78 VAL A O 1
ATOM 664 N N . GLN A 1 79 ? -4.453 -4.644 -5.549 1.00 96.62 79 GLN A N 1
ATOM 665 C CA . GLN A 1 79 ? -3.855 -3.777 -6.564 1.00 96.62 79 GLN A CA 1
ATOM 666 C C . GLN A 1 79 ? -2.722 -4.478 -7.328 1.00 96.62 79 GLN A C 1
ATOM 668 O O . GLN A 1 79 ? -2.721 -4.455 -8.558 1.00 96.62 79 GLN A O 1
ATOM 673 N N . LEU A 1 80 ? -1.778 -5.110 -6.623 1.00 95.50 80 LEU A N 1
ATOM 674 C CA . LEU A 1 80 ? -0.659 -5.830 -7.241 1.00 95.50 80 LEU A CA 1
ATOM 675 C C . LEU A 1 80 ? -1.146 -7.018 -8.072 1.00 95.50 80 LEU A C 1
ATOM 677 O O . LEU A 1 80 ? -0.761 -7.144 -9.233 1.00 95.50 80 LEU A O 1
ATOM 681 N N . LYS A 1 81 ? -2.058 -7.832 -7.524 1.00 94.88 81 LYS A N 1
ATOM 682 C CA . LYS A 1 81 ? -2.671 -8.951 -8.255 1.00 94.88 81 LYS A CA 1
ATOM 683 C C . LYS A 1 81 ? -3.327 -8.479 -9.548 1.00 94.88 81 LYS A C 1
ATOM 685 O O . LYS A 1 81 ? -3.088 -9.057 -10.601 1.00 94.88 81 LYS A O 1
ATOM 690 N N . GLN A 1 82 ? -4.096 -7.394 -9.493 1.00 95.19 82 GLN A N 1
ATOM 691 C CA . GLN A 1 82 ? -4.766 -6.861 -10.675 1.00 95.19 82 GLN A CA 1
ATOM 692 C C . GLN A 1 82 ? -3.781 -6.316 -11.722 1.00 95.19 82 GLN A C 1
ATOM 694 O O . GLN A 1 82 ? -4.035 -6.482 -12.915 1.00 95.19 82 GLN A O 1
ATOM 699 N N . ALA A 1 83 ? -2.670 -5.694 -11.310 1.00 95.25 83 ALA A N 1
ATOM 700 C CA . ALA A 1 83 ? -1.614 -5.267 -12.232 1.00 95.25 83 ALA A CA 1
ATOM 701 C C . ALA A 1 83 ? -0.957 -6.469 -12.924 1.00 95.25 83 ALA A C 1
ATOM 703 O O . ALA A 1 83 ? -0.819 -6.487 -14.143 1.00 95.25 83 ALA A O 1
ATOM 704 N N . PHE A 1 84 ? -0.604 -7.495 -12.152 1.00 94.62 84 PHE A N 1
ATOM 705 C CA . PHE A 1 84 ? 0.050 -8.703 -12.649 1.00 94.62 84 PHE A CA 1
ATOM 706 C C . PHE A 1 84 ? -0.848 -9.511 -13.590 1.00 94.62 84 PHE A C 1
ATOM 708 O O . PHE A 1 84 ? -0.405 -9.905 -14.669 1.00 94.62 84 PHE A O 1
ATOM 715 N N . SER A 1 85 ? -2.134 -9.666 -13.270 1.00 92.62 85 SER A N 1
ATOM 716 C CA . SER A 1 85 ? -3.080 -10.330 -14.173 1.00 92.62 85 SER A CA 1
ATOM 717 C C . SER A 1 85 ? -3.259 -9.585 -15.504 1.00 92.62 85 SER A C 1
ATOM 719 O O . SER A 1 85 ? -3.455 -10.228 -16.530 1.00 92.62 85 SER A O 1
ATOM 721 N N . GLN A 1 86 ? -3.159 -8.247 -15.529 1.00 92.38 86 GLN A N 1
ATOM 722 C CA . GLN A 1 86 ? -3.250 -7.465 -16.778 1.00 92.38 86 GLN A CA 1
ATOM 723 C C . GLN A 1 86 ? -2.077 -7.715 -17.730 1.00 92.38 86 GLN A C 1
ATOM 725 O O . GLN A 1 86 ? -2.230 -7.538 -18.936 1.00 92.38 86 GLN A O 1
ATOM 730 N N . VAL A 1 87 ? -0.929 -8.138 -17.201 1.00 91.88 87 VAL A N 1
ATOM 731 C CA . VAL A 1 87 ? 0.275 -8.438 -17.986 1.00 91.88 87 VAL A CA 1
ATOM 732 C C . VAL A 1 87 ? 0.535 -9.942 -18.128 1.00 91.88 87 VAL A C 1
ATOM 734 O O . VAL A 1 87 ? 1.624 -10.342 -18.532 1.00 91.88 87 VAL A O 1
ATOM 737 N N . GLY A 1 88 ? -0.466 -10.778 -17.830 1.00 88.00 88 GLY A N 1
ATOM 738 C CA . GLY A 1 88 ? -0.438 -12.217 -18.110 1.00 88.00 88 GLY A CA 1
ATOM 739 C C . GLY A 1 88 ? 0.273 -13.078 -17.065 1.00 88.00 88 GLY A C 1
ATOM 740 O O . GLY A 1 88 ? 0.683 -14.187 -17.388 1.00 88.00 88 GLY A O 1
ATOM 741 N N . TYR A 1 89 ? 0.441 -12.592 -15.832 1.00 86.50 89 TYR A N 1
ATOM 742 C CA . TYR A 1 89 ? 0.927 -13.431 -14.735 1.00 86.50 89 TYR A CA 1
ATOM 743 C C . TYR A 1 89 ? -0.237 -14.269 -14.198 1.00 86.50 89 TYR A C 1
ATOM 745 O O . TYR A 1 89 ? -1.278 -13.726 -13.811 1.00 86.50 89 TYR A O 1
ATOM 753 N N . ASP A 1 90 ? -0.038 -15.584 -14.144 1.00 75.75 90 ASP A N 1
ATOM 754 C CA . ASP A 1 90 ? -0.972 -16.511 -13.508 1.00 75.75 90 ASP A CA 1
ATOM 755 C C . ASP A 1 90 ? -0.950 -16.345 -11.979 1.00 75.75 90 ASP A C 1
ATOM 757 O O . ASP A 1 90 ? 0.017 -15.840 -11.407 1.00 75.75 90 ASP A O 1
ATOM 761 N N . ASN A 1 91 ? -2.002 -16.804 -11.289 1.00 62.41 91 ASN A N 1
ATOM 762 C CA . ASN A 1 91 ? -2.118 -16.682 -9.825 1.00 62.41 91 ASN A CA 1
ATOM 763 C C . ASN A 1 91 ? -0.928 -17.287 -9.050 1.00 62.41 91 ASN A C 1
ATOM 765 O O . ASN A 1 91 ? -0.660 -16.838 -7.940 1.00 62.41 91 ASN A O 1
ATOM 769 N N . GLU A 1 92 ? -0.208 -18.263 -9.614 1.00 56.94 92 GLU A N 1
ATOM 770 C CA . GLU A 1 92 ? 1.002 -18.835 -9.000 1.00 56.94 92 GLU A CA 1
ATOM 771 C C . GLU A 1 92 ? 2.270 -18.005 -9.257 1.00 56.94 92 GLU A C 1
ATOM 773 O O . GLU A 1 92 ? 3.172 -18.000 -8.426 1.00 56.94 92 GLU A O 1
ATOM 778 N N . ALA A 1 93 ? 2.331 -17.259 -10.365 1.00 51.25 93 ALA A N 1
ATOM 779 C CA . ALA A 1 93 ? 3.461 -16.388 -10.706 1.00 51.25 93 ALA A CA 1
ATOM 780 C C . ALA A 1 93 ? 3.386 -15.008 -10.021 1.00 51.25 93 ALA A C 1
ATOM 782 O O . ALA A 1 93 ? 4.326 -14.220 -10.102 1.00 51.25 93 ALA A O 1
ATOM 783 N N . ALA A 1 94 ? 2.258 -14.702 -9.373 1.00 50.56 94 ALA A N 1
ATOM 784 C CA . ALA A 1 94 ? 1.982 -13.438 -8.692 1.00 50.56 94 ALA A CA 1
ATOM 785 C C . ALA A 1 94 ? 2.437 -13.401 -7.213 1.00 50.56 94 ALA A C 1
ATOM 787 O O . ALA A 1 94 ? 2.036 -12.482 -6.490 1.00 50.56 94 ALA A O 1
ATOM 788 N N . HIS A 1 95 ? 3.219 -14.392 -6.764 1.00 46.22 95 HIS A N 1
ATOM 789 C CA . HIS A 1 95 ? 3.726 -14.534 -5.394 1.00 46.22 95 HIS A CA 1
ATOM 790 C C . HIS A 1 95 ? 5.177 -14.079 -5.231 1.00 46.22 95 HIS A C 1
ATOM 792 O O . HIS A 1 95 ? 6.019 -14.448 -6.078 1.00 46.22 95 HIS A O 1
#